Protein AF-A0A3B0WHV7-F1 (afdb_monomer_lite)

Secondary structure (DSSP, 8-state):
-HHHHHHHHHHHHHHHHTT-------EEETTEEEEE-HHHHHHHHTT--PPEEEEEEEPTT-SPEEEEEEEHHHHHHHHHHHHHHHHHHHHHHHHHHHHHH-S--

Sequence (105 aa):
MKLFITLIIFASLIACGSNSKDRVVAVKIGDDYYKPEASAAMALDIGSNEKIVCKKRIVTGSNRKQKTCVTQAQMDRERRTAQENIGNNQIMLERRIIDFKNPDG

pLDDT: mean 73.68, std 10.32, range [49.84, 88.06]

Organism: NCBI:txid652676

Radius of gyration: 24.97 Å; chains: 1; bounding box: 51×77×32 Å

Structure (mmCIF, N/CA/C/O backbone):
data_AF-A0A3B0WHV7-F1
#
_entry.id   AF-A0A3B0WHV7-F1
#
loop_
_atom_site.group_PDB
_atom_site.id
_atom_site.type_symbol
_atom_site.label_atom_id
_atom_site.label_alt_id
_atom_site.label_comp_id
_atom_site.label_asym_id
_atom_site.label_entity_id
_atom_site.label_seq_id
_atom_site.pdbx_PDB_ins_code
_atom_site.Cartn_x
_atom_site.Cartn_y
_atom_site.Cartn_z
_atom_site.occupancy
_atom_site.B_iso_or_equiv
_atom_site.auth_seq_id
_atom_site.auth_comp_id
_atom_site.auth_asym_id
_atom_site.auth_atom_id
_atom_site.pdbx_PDB_model_num
ATOM 1 N N . MET A 1 1 ? 42.490 -28.933 16.379 1.00 54.81 1 MET A N 1
ATOM 2 C CA . MET A 1 1 ? 42.242 -27.484 16.160 1.00 54.81 1 MET A CA 1
ATOM 3 C C . MET A 1 1 ? 41.617 -27.164 14.798 1.00 54.81 1 MET A C 1
ATOM 5 O O . MET A 1 1 ? 40.594 -26.498 14.788 1.00 54.81 1 MET A O 1
ATOM 9 N N . LYS A 1 2 ? 42.128 -27.676 13.663 1.00 56.31 2 LYS A N 1
ATOM 10 C CA . LYS A 1 2 ? 41.528 -27.448 12.321 1.00 56.31 2 LYS A CA 1
ATOM 11 C C . LYS A 1 2 ? 40.050 -27.878 12.184 1.00 56.31 2 LYS A C 1
ATOM 13 O O . LYS A 1 2 ? 39.286 -27.241 11.469 1.00 56.31 2 LYS A O 1
ATOM 18 N N . LEU A 1 3 ? 39.639 -28.919 12.911 1.00 64.06 3 LEU A N 1
ATOM 19 C CA . LEU A 1 3 ? 38.270 -29.460 12.897 1.00 64.06 3 LEU A CA 1
ATOM 20 C C . LEU A 1 3 ? 37.253 -28.591 13.665 1.00 64.06 3 LEU A C 1
ATOM 22 O O . LEU A 1 3 ? 36.083 -28.553 13.320 1.00 64.06 3 LEU A O 1
ATOM 26 N N . PHE A 1 4 ? 37.704 -27.835 14.670 1.00 69.44 4 PHE A N 1
ATOM 27 C CA . PHE A 1 4 ? 36.829 -26.927 15.420 1.00 69.44 4 PHE A CA 1
ATOM 28 C C . PHE A 1 4 ? 36.542 -25.643 14.636 1.00 69.44 4 PHE A C 1
ATOM 30 O O . PHE A 1 4 ? 35.419 -25.153 14.639 1.00 69.44 4 PHE A O 1
ATOM 37 N N . ILE A 1 5 ? 37.539 -25.135 13.905 1.00 69.56 5 ILE A N 1
ATOM 38 C CA . ILE A 1 5 ? 37.397 -23.926 13.083 1.00 69.56 5 ILE A CA 1
ATOM 39 C C . ILE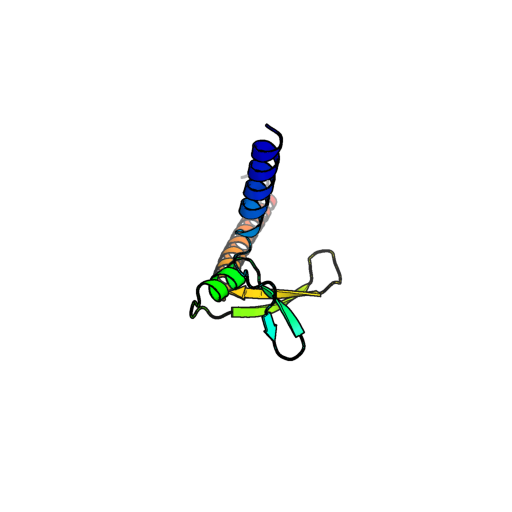 A 1 5 ? 36.404 -24.165 11.937 1.00 69.56 5 ILE A C 1
ATOM 41 O O . ILE A 1 5 ? 35.557 -23.321 11.666 1.00 69.56 5 ILE A O 1
ATOM 45 N N . THR A 1 6 ? 36.457 -25.336 11.301 1.00 68.44 6 THR A N 1
ATOM 46 C CA . THR A 1 6 ? 35.520 -25.702 10.227 1.00 68.44 6 THR A CA 1
ATOM 47 C C . THR A 1 6 ? 34.082 -25.822 10.732 1.00 68.44 6 THR A C 1
ATOM 49 O O . THR A 1 6 ? 33.168 -25.339 10.072 1.00 68.44 6 THR A O 1
ATOM 52 N N . LEU A 1 7 ? 33.877 -26.369 11.931 1.00 69.31 7 LEU A N 1
ATOM 53 C CA . LEU A 1 7 ? 32.549 -26.522 12.532 1.00 69.31 7 LEU A CA 1
ATOM 54 C C . LEU A 1 7 ? 31.922 -25.169 12.917 1.00 69.31 7 LEU A C 1
ATOM 56 O O . LEU A 1 7 ? 30.737 -24.950 12.677 1.00 69.31 7 LEU A O 1
ATOM 60 N N . ILE A 1 8 ? 32.727 -24.227 13.423 1.00 68.81 8 ILE A N 1
ATOM 61 C CA . ILE A 1 8 ? 32.279 -22.857 13.732 1.00 68.81 8 ILE A CA 1
ATOM 62 C C . ILE A 1 8 ? 31.869 -22.108 12.457 1.00 68.81 8 ILE A C 1
ATOM 64 O O . ILE A 1 8 ? 30.852 -21.416 12.450 1.00 68.81 8 ILE A O 1
ATOM 68 N N . ILE A 1 9 ? 32.625 -22.272 11.367 1.00 67.75 9 ILE A N 1
ATOM 69 C CA . ILE A 1 9 ? 32.298 -21.655 10.075 1.00 67.75 9 ILE A CA 1
ATOM 70 C C . ILE A 1 9 ? 31.001 -22.251 9.510 1.00 67.75 9 ILE A C 1
ATOM 72 O O . ILE A 1 9 ? 30.115 -21.512 9.099 1.00 67.75 9 ILE A O 1
ATOM 76 N N . PHE A 1 10 ? 30.824 -23.573 9.545 1.00 64.38 10 PHE A N 1
ATOM 77 C CA . PHE A 1 10 ? 29.578 -24.184 9.071 1.00 64.38 10 PHE A CA 1
ATOM 78 C C . PHE A 1 10 ? 28.356 -23.770 9.906 1.00 64.38 10 PHE A C 1
ATOM 80 O O . PHE A 1 10 ? 27.288 -23.525 9.346 1.0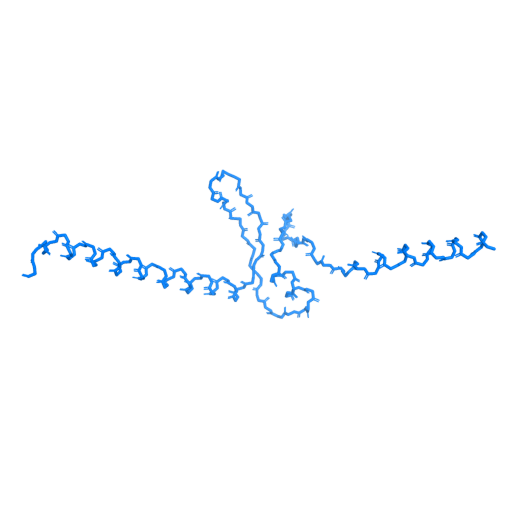0 64.38 10 PHE A O 1
ATOM 87 N N . ALA A 1 11 ? 28.507 -23.621 11.224 1.00 61.78 11 ALA A N 1
ATOM 88 C CA . ALA A 1 11 ? 27.426 -23.163 12.094 1.00 61.78 11 ALA A CA 1
ATOM 89 C C . ALA A 1 11 ? 27.017 -21.701 11.823 1.00 61.78 11 ALA A C 1
ATOM 91 O O . ALA A 1 11 ? 25.828 -21.379 11.874 1.00 61.78 11 ALA A O 1
ATOM 92 N N . SER A 1 12 ? 27.965 -20.816 11.490 1.00 60.28 12 SER A N 1
ATOM 93 C CA . SER A 1 12 ? 27.657 -19.408 11.196 1.00 60.28 12 SER A CA 1
ATOM 94 C C . SER A 1 12 ? 26.943 -19.213 9.852 1.00 60.28 12 SER A C 1
ATOM 96 O O . SER A 1 12 ? 26.091 -18.333 9.739 1.00 60.28 12 SER A O 1
ATOM 98 N N . LEU A 1 13 ? 27.205 -20.071 8.859 1.00 59.84 13 LEU A N 1
ATOM 99 C CA . LEU A 1 13 ? 26.479 -20.070 7.582 1.00 59.84 13 LEU A CA 1
ATOM 100 C C . LEU A 1 13 ? 25.001 -20.477 7.739 1.00 59.84 13 LEU A C 1
ATOM 102 O O . LEU A 1 13 ? 24.134 -19.885 7.097 1.00 59.84 13 LEU A O 1
ATOM 106 N N . ILE A 1 14 ? 24.692 -21.430 8.626 1.00 58.28 14 ILE A N 1
ATOM 107 C CA . ILE A 1 14 ? 23.313 -21.894 8.874 1.00 58.28 14 ILE A CA 1
ATOM 108 C C . ILE A 1 14 ? 22.479 -20.807 9.576 1.00 58.28 14 ILE A C 1
ATOM 110 O O . ILE A 1 14 ? 21.296 -20.638 9.276 1.00 58.28 14 ILE A O 1
ATOM 114 N N . ALA A 1 15 ? 23.098 -19.999 10.443 1.00 56.16 15 ALA A N 1
ATOM 115 C CA . ALA A 1 15 ? 22.425 -18.894 11.131 1.00 56.16 15 ALA A CA 1
ATOM 116 C C . ALA A 1 15 ? 21.975 -17.757 10.187 1.00 56.16 15 ALA A C 1
ATOM 118 O O . ALA A 1 15 ? 20.991 -17.075 10.477 1.00 56.16 15 ALA A O 1
ATOM 119 N N . CYS A 1 16 ? 22.634 -17.577 9.035 1.00 56.25 16 CYS A N 1
ATOM 120 C CA . CYS A 1 16 ? 22.219 -16.602 8.017 1.00 56.25 16 CYS A CA 1
ATOM 121 C C . CYS A 1 16 ? 21.099 -17.111 7.088 1.00 56.25 16 CYS A C 1
ATOM 123 O O . CYS A 1 16 ? 20.418 -16.296 6.468 1.00 56.25 16 CYS A O 1
ATOM 125 N N . GLY A 1 17 ? 20.875 -18.428 6.993 1.00 50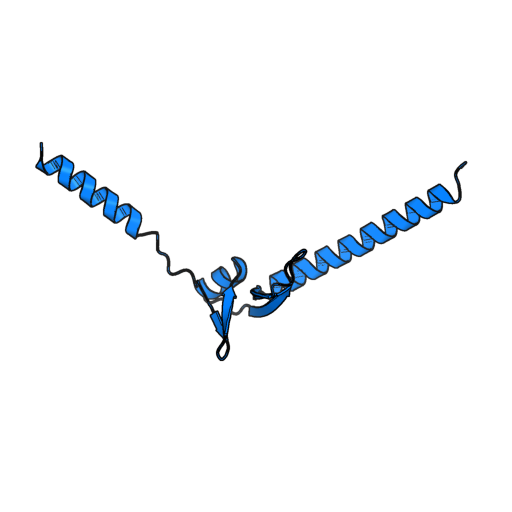.75 17 GLY A N 1
ATOM 126 C CA . GLY A 1 17 ? 19.843 -19.015 6.122 1.00 50.75 17 GLY A CA 1
ATOM 127 C C . GLY A 1 17 ? 18.414 -18.924 6.676 1.00 50.75 17 GLY A C 1
ATOM 128 O O . GLY A 1 17 ? 17.458 -18.795 5.911 1.00 50.75 17 GLY A O 1
ATOM 129 N N . SER A 1 18 ? 18.259 -18.916 8.005 1.00 50.06 18 SER A N 1
ATOM 130 C CA . SER A 1 18 ? 16.949 -18.963 8.686 1.00 50.06 18 SER A CA 1
ATOM 131 C C . SER A 1 18 ? 16.174 -17.639 8.733 1.00 50.06 18 SER A C 1
ATOM 133 O O . SER A 1 18 ? 15.072 -17.602 9.275 1.00 50.06 18 SER A O 1
ATOM 135 N N . ASN A 1 19 ? 16.706 -16.544 8.177 1.00 50.19 19 ASN A N 1
ATOM 136 C CA . ASN A 1 19 ? 16.000 -15.252 8.135 1.00 50.19 19 ASN A CA 1
ATOM 137 C C . ASN A 1 19 ? 15.208 -15.017 6.837 1.00 50.19 19 ASN A C 1
ATOM 139 O O . ASN A 1 19 ? 14.681 -13.928 6.610 1.00 50.19 19 ASN A O 1
ATOM 143 N N . SER A 1 20 ? 15.081 -16.043 5.997 1.00 50.91 20 SER A N 1
ATOM 144 C CA . SER A 1 20 ? 14.170 -16.054 4.855 1.00 50.91 20 SER A CA 1
ATOM 145 C C . SER A 1 20 ? 12.774 -16.493 5.304 1.00 50.91 20 SER A C 1
ATOM 147 O O . SER A 1 20 ? 12.252 -17.519 4.887 1.00 50.91 20 SER A O 1
ATOM 149 N N . LYS A 1 21 ? 12.128 -15.714 6.183 1.00 54.50 21 LYS A N 1
ATOM 150 C CA . LYS A 1 21 ? 10.662 -15.786 6.216 1.00 54.50 21 LYS A CA 1
ATOM 151 C C . LYS A 1 21 ? 10.202 -15.410 4.813 1.00 54.50 21 LYS A C 1
ATOM 153 O O . LYS A 1 21 ? 10.592 -14.335 4.351 1.00 54.50 21 LYS A O 1
ATOM 158 N N . ASP A 1 22 ? 9.456 -16.298 4.161 1.00 54.62 22 ASP A N 1
ATOM 159 C CA . ASP A 1 22 ? 8.778 -16.072 2.883 1.00 54.62 22 ASP A CA 1
ATOM 160 C C . ASP A 1 22 ? 7.907 -14.821 3.006 1.00 54.62 22 ASP A C 1
ATOM 162 O O . ASP A 1 22 ? 6.729 -14.878 3.340 1.00 54.62 22 ASP A O 1
ATOM 166 N N . ARG A 1 23 ? 8.519 -13.653 2.823 1.00 60.97 23 ARG A N 1
ATOM 167 C CA . ARG A 1 23 ? 7.800 -12.396 2.713 1.00 60.97 23 ARG A CA 1
ATOM 168 C C . ARG A 1 23 ? 7.221 -12.380 1.323 1.00 60.97 23 ARG A C 1
ATOM 170 O O . ARG A 1 23 ? 7.965 -12.547 0.356 1.00 60.97 23 ARG A O 1
ATOM 177 N N . VAL A 1 24 ? 5.929 -12.115 1.199 1.00 64.75 24 VAL A N 1
ATOM 178 C CA . VAL A 1 24 ? 5.325 -11.930 -0.119 1.00 64.75 24 VAL A CA 1
ATOM 179 C C . VAL A 1 24 ? 5.986 -10.731 -0.818 1.00 64.75 24 VAL A C 1
ATOM 181 O O . VAL A 1 24 ? 5.738 -9.570 -0.496 1.00 64.75 24 VAL A O 1
ATOM 184 N N . VAL A 1 25 ? 6.873 -11.019 -1.779 1.00 66.06 25 VAL A N 1
ATOM 185 C CA . VAL A 1 25 ? 7.667 -10.010 -2.510 1.00 66.06 25 VAL A CA 1
ATOM 186 C C . VAL A 1 25 ? 6.854 -9.360 -3.632 1.00 66.06 25 VAL A C 1
ATOM 188 O O . VAL A 1 25 ? 7.094 -8.203 -3.989 1.00 66.06 25 VAL A O 1
ATOM 191 N N . ALA A 1 26 ? 5.884 -10.085 -4.191 1.00 74.25 26 ALA A N 1
ATOM 192 C CA . ALA A 1 26 ? 5.045 -9.607 -5.278 1.00 74.25 26 ALA A CA 1
ATOM 193 C C . ALA A 1 26 ? 3.668 -10.277 -5.261 1.00 74.25 26 ALA A C 1
ATOM 195 O O . ALA A 1 26 ? 3.546 -11.469 -4.990 1.00 74.25 26 ALA A O 1
ATOM 196 N N . VAL A 1 27 ? 2.643 -9.505 -5.616 1.00 78.69 27 VAL A N 1
ATOM 197 C CA . VAL A 1 27 ? 1.275 -9.990 -5.821 1.00 78.69 27 VAL A CA 1
ATOM 198 C C . VAL A 1 27 ? 0.976 -9.946 -7.315 1.00 78.69 27 VAL A C 1
ATOM 200 O O . VAL A 1 27 ? 1.156 -8.902 -7.951 1.00 78.69 27 VAL A O 1
ATOM 203 N N . LYS A 1 28 ? 0.538 -11.071 -7.889 1.00 79.56 28 LYS A N 1
ATOM 204 C CA . LYS A 1 28 ? 0.118 -11.148 -9.294 1.00 79.56 28 LYS A CA 1
ATOM 205 C C . LYS A 1 28 ? -1.364 -10.796 -9.406 1.00 79.56 28 LYS A C 1
ATOM 207 O O . LYS A 1 28 ? -2.195 -11.423 -8.756 1.00 79.56 28 LYS A O 1
ATOM 212 N N . ILE A 1 29 ? -1.688 -9.808 -10.236 1.00 78.38 29 ILE A N 1
ATOM 213 C CA . ILE A 1 29 ? -3.066 -9.395 -10.531 1.00 78.38 29 ILE A CA 1
ATOM 214 C C . ILE A 1 29 ? -3.221 -9.335 -12.046 1.00 78.38 29 ILE A C 1
ATOM 216 O O . ILE A 1 29 ? -2.649 -8.464 -12.702 1.00 78.38 29 ILE A O 1
ATOM 220 N N . GLY A 1 30 ? -3.985 -10.282 -12.597 1.00 81.50 30 GLY A N 1
ATOM 221 C CA . GLY A 1 30 ? -4.015 -10.517 -14.041 1.00 81.50 30 GLY A CA 1
ATOM 222 C C . GLY A 1 30 ? -2.620 -10.893 -14.547 1.00 81.50 30 GLY A C 1
ATOM 223 O O . GLY A 1 30 ? -1.989 -11.798 -13.998 1.00 81.50 30 GLY A O 1
ATOM 224 N N . ASP A 1 31 ? -2.122 -10.153 -15.537 1.00 81.56 31 ASP A N 1
ATOM 225 C CA . ASP A 1 31 ? -0.782 -10.338 -16.120 1.00 81.56 31 ASP A CA 1
ATOM 226 C C . ASP A 1 31 ? 0.300 -9.454 -15.478 1.00 81.56 31 ASP A C 1
ATOM 228 O O . ASP A 1 31 ? 1.481 -9.559 -15.808 1.00 81.56 31 ASP A O 1
ATOM 232 N N . ASP A 1 32 ? -0.085 -8.582 -14.544 1.00 79.88 32 ASP A N 1
ATOM 233 C CA . ASP A 1 32 ? 0.802 -7.596 -13.939 1.00 79.88 32 ASP A CA 1
ATOM 234 C C . ASP A 1 32 ? 1.248 -8.018 -12.528 1.00 79.88 32 ASP A C 1
ATOM 236 O O . ASP A 1 32 ? 0.456 -8.470 -11.697 1.00 79.88 32 ASP A O 1
ATOM 240 N N . TYR A 1 33 ? 2.528 -7.787 -12.224 1.00 81.75 33 TYR A N 1
ATOM 241 C CA . TYR A 1 33 ? 3.079 -7.918 -10.875 1.00 81.75 33 TYR A CA 1
ATOM 242 C C . TYR A 1 33 ? 3.073 -6.571 -10.155 1.00 81.75 33 TYR A C 1
ATOM 244 O O . TYR A 1 33 ? 3.517 -5.548 -10.692 1.00 81.75 33 TYR A O 1
ATOM 252 N N . TYR A 1 34 ? 2.588 -6.585 -8.919 1.00 84.56 34 TYR A N 1
ATOM 253 C CA . TYR A 1 34 ? 2.539 -5.427 -8.040 1.00 84.56 34 TYR A CA 1
ATOM 254 C C . TYR A 1 34 ? 3.405 -5.671 -6.812 1.00 84.56 34 TYR A C 1
ATOM 256 O O . TYR A 1 34 ? 3.401 -6.763 -6.243 1.00 84.56 34 TYR A O 1
ATOM 264 N N . LYS A 1 35 ? 4.133 -4.636 -6.387 1.00 82.81 35 LYS A N 1
ATOM 265 C CA . LYS A 1 35 ? 4.926 -4.686 -5.161 1.00 82.81 35 LYS A CA 1
ATOM 266 C C . LYS A 1 35 ? 4.022 -4.344 -3.968 1.00 82.81 35 LYS A C 1
ATOM 268 O O . LYS A 1 35 ? 3.521 -3.216 -3.920 1.00 82.81 35 LYS A O 1
ATOM 273 N N . PRO A 1 36 ? 3.785 -5.262 -3.020 1.00 81.31 36 PRO A N 1
ATOM 274 C CA . PRO A 1 36 ? 3.064 -4.924 -1.806 1.00 81.31 36 PRO A CA 1
ATOM 275 C C . PRO A 1 36 ? 3.909 -3.994 -0.935 1.00 81.31 36 PRO A C 1
ATOM 277 O O . PRO A 1 36 ? 5.121 -4.170 -0.786 1.00 81.31 36 PRO A O 1
ATOM 280 N N . GLU A 1 37 ? 3.272 -2.971 -0.374 1.00 80.94 37 GLU A N 1
ATOM 281 C CA . GLU A 1 37 ? 3.865 -2.203 0.715 1.00 80.94 37 GLU A CA 1
ATOM 282 C C . GLU A 1 37 ? 3.898 -3.046 1.995 1.00 80.94 37 GLU A C 1
ATOM 284 O O . GLU A 1 37 ? 3.227 -4.074 2.092 1.00 80.94 37 GLU A O 1
ATOM 289 N N . ALA A 1 38 ? 4.689 -2.627 2.986 1.00 78.75 38 ALA A N 1
ATOM 290 C CA . ALA A 1 38 ? 4.964 -3.430 4.180 1.00 78.75 38 ALA A CA 1
ATOM 291 C C . ALA A 1 38 ? 3.688 -3.921 4.889 1.00 78.75 38 ALA A C 1
ATOM 293 O O . ALA A 1 38 ? 3.617 -5.065 5.315 1.00 78.75 38 ALA A O 1
ATOM 294 N N . SER A 1 39 ? 2.663 -3.081 4.968 1.00 76.31 39 SER A N 1
ATOM 295 C CA . SER A 1 39 ? 1.332 -3.403 5.500 1.00 76.31 39 SER A CA 1
ATOM 296 C C . SER A 1 39 ? 0.588 -4.480 4.721 1.00 76.31 39 SER A C 1
ATOM 298 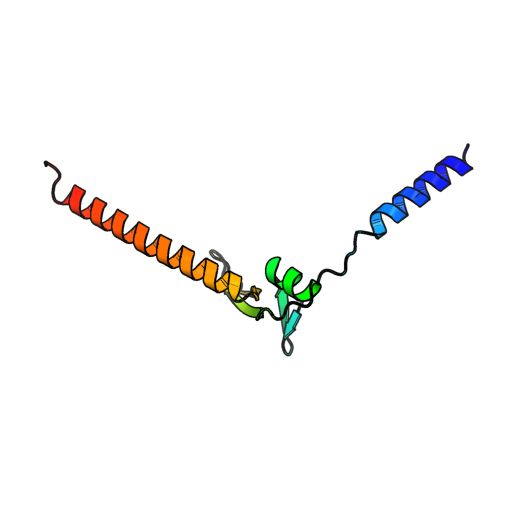O O . SER A 1 39 ? 0.036 -5.391 5.323 1.00 76.31 39 SER A O 1
ATOM 300 N N . ALA A 1 40 ? 0.568 -4.379 3.392 1.00 76.81 40 ALA A N 1
ATOM 301 C CA . ALA A 1 40 ? -0.101 -5.330 2.521 1.00 76.81 40 ALA A CA 1
ATOM 302 C C . ALA A 1 40 ? 0.652 -6.662 2.511 1.00 76.81 40 ALA A C 1
ATOM 304 O O . ALA A 1 40 ? 0.018 -7.707 2.541 1.00 76.81 40 ALA A O 1
ATOM 305 N N . ALA A 1 41 ? 1.988 -6.625 2.540 1.00 78.19 41 ALA A N 1
ATOM 306 C CA . ALA A 1 41 ? 2.815 -7.816 2.693 1.00 78.19 41 ALA A CA 1
ATOM 307 C C . ALA A 1 41 ? 2.532 -8.511 4.032 1.00 78.19 41 ALA A C 1
ATOM 309 O O . ALA A 1 41 ? 2.259 -9.700 4.046 1.00 78.19 41 ALA A O 1
ATOM 310 N N . MET A 1 42 ? 2.477 -7.765 5.142 1.00 75.69 42 MET A N 1
ATOM 311 C CA . MET A 1 42 ? 2.123 -8.327 6.452 1.00 75.69 42 MET A CA 1
ATOM 312 C C . MET A 1 42 ? 0.697 -8.890 6.488 1.00 75.69 42 MET A C 1
ATOM 314 O O . MET A 1 42 ? 0.483 -9.962 7.043 1.00 75.69 42 MET A O 1
ATOM 318 N N . ALA A 1 43 ? -0.281 -8.198 5.896 1.00 76.81 43 ALA A N 1
ATOM 319 C CA . ALA A 1 43 ? -1.656 -8.690 5.826 1.00 76.81 43 ALA A CA 1
ATOM 320 C C . ALA A 1 43 ? -1.749 -10.011 5.041 1.00 76.81 43 ALA A C 1
ATOM 322 O O . ALA A 1 43 ? -2.473 -10.913 5.459 1.00 76.81 43 ALA A O 1
ATOM 323 N N . LEU A 1 44 ? -0.982 -10.140 3.952 1.00 76.75 44 LEU A N 1
ATOM 324 C CA . LEU A 1 44 ? -0.877 -11.373 3.166 1.00 76.75 44 LEU A CA 1
ATOM 325 C C . LEU A 1 44 ? -0.168 -12.487 3.937 1.00 76.75 44 LEU A C 1
ATOM 327 O O . LEU A 1 44 ? -0.693 -13.594 4.001 1.00 76.75 44 LEU A O 1
ATOM 331 N N . ASP A 1 45 ? 0.974 -12.186 4.559 1.00 77.69 45 ASP A N 1
ATOM 332 C CA . ASP A 1 45 ? 1.775 -13.154 5.318 1.00 77.69 45 ASP A CA 1
ATOM 333 C C . ASP A 1 45 ? 0.990 -13.732 6.517 1.00 77.69 45 ASP A C 1
ATOM 335 O O . ASP A 1 45 ? 1.163 -14.893 6.877 1.00 77.69 45 ASP A O 1
ATOM 339 N N . ILE A 1 46 ? 0.114 -12.933 7.142 1.00 79.06 46 ILE A N 1
ATOM 340 C CA . ILE A 1 46 ? -0.694 -13.327 8.313 1.00 79.06 46 ILE A CA 1
ATOM 341 C C . ILE A 1 46 ? -2.034 -13.977 7.899 1.00 79.06 46 ILE A C 1
ATOM 343 O O . ILE A 1 46 ? -2.749 -14.511 8.745 1.00 79.06 46 ILE A O 1
ATOM 347 N N . GLY A 1 47 ? -2.398 -13.957 6.611 1.00 71.25 47 GLY A N 1
ATOM 348 C CA . GLY A 1 47 ? -3.697 -14.457 6.139 1.00 71.25 47 GLY A CA 1
ATOM 349 C C . GLY A 1 47 ? -4.881 -13.605 6.614 1.00 71.25 47 GLY A C 1
ATOM 350 O O . GLY A 1 47 ? -5.980 -14.111 6.833 1.00 71.25 47 GLY A O 1
ATOM 351 N N . SER A 1 48 ? -4.652 -12.308 6.819 1.00 75.38 48 SER A N 1
ATOM 352 C CA . SER A 1 48 ? -5.684 -11.358 7.222 1.00 75.38 48 SER A CA 1
ATOM 353 C C . SER A 1 48 ? -6.767 -11.228 6.143 1.00 75.38 48 SER A C 1
ATOM 355 O O . SER A 1 48 ? -6.462 -11.115 4.959 1.00 75.38 48 SER A O 1
ATOM 357 N N . ASN A 1 49 ? -8.037 -11.141 6.555 1.00 75.81 49 ASN A N 1
ATOM 358 C CA . ASN A 1 49 ? -9.163 -10.806 5.667 1.00 75.81 49 ASN A CA 1
ATOM 359 C C . ASN A 1 49 ? -9.211 -9.307 5.294 1.00 75.81 49 ASN A C 1
ATOM 361 O O . ASN A 1 49 ? -10.227 -8.808 4.802 1.00 75.81 49 ASN A O 1
ATOM 365 N N . GLU A 1 50 ? -8.140 -8.554 5.555 1.00 78.19 50 GLU A N 1
ATOM 366 C CA . GLU A 1 50 ? -8.041 -7.161 5.142 1.00 78.19 50 GLU A CA 1
ATOM 367 C C . GLU A 1 50 ? -8.104 -7.023 3.620 1.00 78.19 50 GLU A C 1
ATOM 369 O O . GLU A 1 50 ? -7.414 -7.700 2.857 1.00 78.19 50 GLU A O 1
ATOM 374 N N . LYS A 1 51 ? -8.915 -6.068 3.162 1.00 82.50 51 LYS A N 1
ATOM 375 C CA . LYS A 1 51 ? -9.025 -5.759 1.741 1.00 82.50 51 LYS A CA 1
ATOM 376 C C . LYS A 1 51 ? -7.746 -5.081 1.252 1.00 82.50 51 LYS A C 1
ATOM 378 O O . LYS A 1 51 ? -7.405 -3.981 1.696 1.00 82.50 51 LYS A O 1
ATOM 383 N N . ILE A 1 52 ? -7.079 -5.716 0.295 1.00 84.56 52 ILE A N 1
ATOM 384 C CA . ILE A 1 52 ? -5.879 -5.192 -0.361 1.00 84.56 52 ILE A CA 1
ATOM 385 C C . ILE A 1 52 ? -6.284 -4.515 -1.664 1.00 84.56 52 ILE A C 1
ATOM 387 O O . ILE A 1 52 ? -7.062 -5.050 -2.454 1.00 84.56 52 ILE A O 1
ATOM 391 N N . VAL A 1 53 ? -5.753 -3.319 -1.890 1.00 84.62 53 VAL A N 1
ATOM 392 C CA . VAL A 1 53 ? -6.028 -2.511 -3.073 1.00 84.62 53 VAL A CA 1
ATOM 393 C C . VAL A 1 53 ? -4.719 -2.207 -3.781 1.00 84.62 53 VAL A C 1
ATOM 395 O O . VAL A 1 53 ? -3.811 -1.594 -3.220 1.00 84.62 53 VAL A O 1
ATOM 398 N N . CYS A 1 54 ? -4.638 -2.615 -5.043 1.00 85.88 54 CYS A N 1
ATOM 399 C CA . CYS A 1 54 ? -3.460 -2.425 -5.875 1.00 85.88 54 CYS A CA 1
ATOM 400 C C . CYS A 1 54 ? -3.702 -1.327 -6.903 1.00 85.88 54 CYS A C 1
ATOM 402 O O . CYS A 1 54 ? -4.686 -1.348 -7.642 1.00 85.88 54 CYS A O 1
ATOM 404 N N . LYS A 1 55 ? -2.805 -0.341 -6.940 1.00 84.75 55 LYS A N 1
ATOM 405 C CA . LYS A 1 55 ? -2.935 0.856 -7.773 1.00 84.75 55 LYS A CA 1
ATOM 406 C C . LYS A 1 55 ? -1.609 1.231 -8.426 1.00 84.75 55 LYS A C 1
ATOM 408 O O . LYS A 1 55 ? -0.525 0.912 -7.944 1.00 84.75 55 LYS A O 1
ATOM 413 N N . LYS A 1 56 ? -1.705 1.925 -9.559 1.00 83.38 56 LYS A N 1
ATOM 414 C CA . LYS A 1 56 ? -0.560 2.537 -10.244 1.00 83.38 56 LYS A CA 1
ATOM 415 C C . LYS A 1 56 ? -0.425 3.970 -9.723 1.00 83.38 56 LYS A C 1
ATOM 417 O O . LYS A 1 56 ? -1.254 4.811 -10.055 1.00 83.38 56 LYS A O 1
ATOM 422 N N . ARG A 1 57 ? 0.580 4.245 -8.889 1.00 79.25 57 ARG A N 1
ATOM 423 C CA . ARG A 1 57 ? 0.859 5.581 -8.337 1.00 79.25 57 ARG A CA 1
ATOM 424 C C . ARG A 1 57 ? 1.963 6.256 -9.145 1.00 79.25 57 ARG A C 1
ATOM 426 O O . ARG A 1 57 ? 2.980 5.637 -9.440 1.00 79.25 57 ARG A O 1
ATOM 433 N N . ILE A 1 58 ? 1.772 7.521 -9.506 1.00 78.19 58 ILE A N 1
ATOM 434 C CA . ILE A 1 58 ? 2.848 8.346 -10.069 1.00 78.19 58 ILE A CA 1
ATOM 435 C C . ILE A 1 58 ? 3.737 8.790 -8.909 1.00 78.19 58 ILE A C 1
ATOM 437 O O . ILE A 1 58 ? 3.235 9.288 -7.901 1.00 78.19 58 ILE A O 1
ATOM 441 N N . VAL A 1 59 ? 5.043 8.572 -9.032 1.00 76.50 59 VAL A N 1
ATOM 442 C CA . VAL A 1 59 ? 6.004 9.034 -8.026 1.00 76.50 59 VAL A CA 1
ATOM 443 C C . VAL A 1 59 ? 6.173 10.539 -8.186 1.00 76.50 59 VAL A C 1
ATOM 445 O O . VAL A 1 59 ? 6.493 11.006 -9.276 1.00 76.50 59 VAL A O 1
ATOM 448 N N . THR A 1 60 ? 5.959 11.301 -7.115 1.00 76.56 60 THR A N 1
ATOM 449 C CA . THR A 1 60 ? 6.137 12.759 -7.127 1.00 76.56 60 THR A CA 1
ATOM 450 C C . THR A 1 60 ? 7.535 13.116 -7.644 1.00 76.56 60 THR A C 1
ATOM 452 O O . THR A 1 60 ? 8.526 12.577 -7.160 1.00 76.56 60 THR A O 1
ATOM 455 N N . GLY A 1 61 ? 7.615 13.993 -8.650 1.00 79.94 61 GLY A N 1
ATOM 456 C CA . GLY A 1 61 ? 8.880 14.362 -9.303 1.00 79.94 61 GLY A CA 1
ATOM 457 C C . GLY A 1 61 ? 9.356 13.396 -10.397 1.00 79.94 61 GLY A C 1
ATOM 458 O O . GLY A 1 61 ? 10.461 13.547 -10.908 1.00 79.94 61 GLY A O 1
ATOM 459 N N . SER A 1 62 ? 8.546 12.406 -10.787 1.00 77.94 62 SER A N 1
ATOM 460 C CA . SER A 1 62 ? 8.860 11.483 -11.879 1.00 77.94 62 SER A CA 1
ATOM 461 C C . SER A 1 62 ? 7.637 11.184 -12.744 1.00 77.94 62 SER A C 1
ATOM 463 O O . SER A 1 62 ? 6.524 11.046 -12.251 1.00 77.94 62 SER A O 1
ATOM 465 N N . ASN A 1 63 ? 7.851 10.967 -14.044 1.00 80.12 63 ASN A N 1
ATOM 466 C CA . ASN A 1 63 ? 6.820 10.427 -14.942 1.00 80.12 63 ASN A CA 1
ATOM 467 C C . ASN A 1 63 ? 6.630 8.904 -14.792 1.00 80.12 63 ASN A C 1
ATOM 469 O O . ASN A 1 63 ? 5.789 8.303 -15.464 1.00 80.12 63 ASN A O 1
ATOM 473 N N . ARG A 1 64 ? 7.416 8.244 -13.928 1.00 79.25 64 ARG A N 1
ATOM 474 C CA . ARG A 1 64 ? 7.323 6.797 -13.712 1.00 79.25 64 ARG A CA 1
ATOM 475 C C . ARG A 1 64 ? 6.123 6.452 -12.829 1.00 79.25 64 ARG A C 1
ATOM 477 O O . ARG A 1 64 ? 5.971 6.954 -11.715 1.00 79.25 64 ARG A O 1
ATOM 484 N N . LYS A 1 65 ? 5.297 5.527 -13.324 1.00 81.06 65 LYS A N 1
ATOM 485 C CA . LYS A 1 65 ? 4.205 4.899 -12.571 1.00 81.06 65 LYS A CA 1
ATOM 486 C C . LYS A 1 65 ? 4.748 3.685 -11.817 1.00 81.06 65 LYS A C 1
ATOM 488 O O . LYS A 1 65 ? 5.245 2.751 -12.439 1.00 81.06 65 LYS A O 1
ATOM 493 N N . GLN A 1 66 ? 4.628 3.679 -10.496 1.00 82.56 66 GLN A N 1
ATOM 494 C CA . GLN A 1 66 ? 4.908 2.519 -9.655 1.00 82.56 66 GLN A CA 1
ATOM 495 C C . GLN A 1 66 ? 3.624 1.724 -9.407 1.00 82.56 66 GLN A C 1
ATOM 497 O O . GLN A 1 66 ? 2.578 2.287 -9.090 1.00 82.56 66 GLN A O 1
ATOM 502 N N . LYS A 1 67 ? 3.703 0.403 -9.574 1.00 84.94 67 LYS A N 1
ATOM 503 C CA . LYS A 1 67 ? 2.628 -0.551 -9.276 1.00 84.94 67 LYS A CA 1
ATOM 504 C C . LYS A 1 67 ? 2.763 -0.984 -7.816 1.00 84.94 67 LYS A C 1
ATOM 506 O O . LYS A 1 67 ? 3.655 -1.775 -7.511 1.00 84.94 67 LYS A O 1
ATOM 511 N N . THR A 1 68 ? 1.915 -0.466 -6.927 1.00 85.19 68 THR A N 1
ATOM 512 C CA . THR A 1 68 ? 1.967 -0.794 -5.493 1.00 85.19 68 THR A CA 1
ATOM 513 C C . THR A 1 68 ? 0.635 -1.336 -4.986 1.00 85.19 68 THR A C 1
ATOM 515 O O . THR A 1 68 ? -0.422 -1.016 -5.535 1.00 85.19 68 THR A O 1
ATOM 518 N N . CYS A 1 69 ? 0.686 -2.179 -3.956 1.00 84.56 69 CYS A N 1
ATOM 519 C CA . CYS A 1 69 ? -0.492 -2.643 -3.224 1.00 84.56 69 CYS A CA 1
ATOM 520 C C . CYS A 1 69 ? -0.451 -2.145 -1.785 1.00 84.56 69 CYS A C 1
ATOM 522 O O . CYS A 1 69 ? 0.583 -2.243 -1.128 1.00 84.56 69 CYS A O 1
ATOM 524 N N . VAL A 1 70 ? -1.587 -1.655 -1.301 1.00 86.38 70 VAL A N 1
ATOM 525 C CA . VAL A 1 70 ? -1.777 -1.138 0.059 1.00 86.38 70 VAL A CA 1
ATOM 526 C C . VAL A 1 70 ? -3.046 -1.724 0.662 1.00 86.38 70 VAL A C 1
ATOM 528 O O . VAL A 1 70 ? -3.942 -2.157 -0.065 1.00 86.38 70 VAL A O 1
ATOM 531 N N . THR A 1 71 ? -3.150 -1.737 1.988 1.00 86.81 71 THR A N 1
ATOM 532 C CA . THR A 1 71 ? -4.388 -2.157 2.655 1.00 86.81 71 THR A CA 1
ATOM 533 C C . THR A 1 71 ? -5.408 -1.018 2.653 1.00 86.81 71 THR A C 1
ATOM 535 O O . THR A 1 71 ? -5.053 0.165 2.683 1.00 86.81 71 THR A O 1
ATOM 538 N N . GLN A 1 72 ? -6.699 -1.352 2.625 1.00 86.12 72 GLN A N 1
ATOM 539 C CA . GLN A 1 72 ? -7.776 -0.359 2.701 1.00 86.12 72 GLN A CA 1
ATOM 540 C C . GLN A 1 72 ? -7.665 0.492 3.976 1.00 86.12 72 GLN A C 1
ATOM 542 O O . GLN A 1 72 ? -7.797 1.712 3.914 1.00 86.12 72 GLN A O 1
ATOM 547 N N . ALA A 1 73 ? -7.315 -0.134 5.104 1.00 82.50 73 ALA A N 1
ATOM 548 C CA . ALA A 1 73 ? -7.124 0.548 6.380 1.00 82.50 73 ALA A CA 1
ATOM 549 C C . ALA A 1 73 ? -6.038 1.634 6.312 1.00 82.50 73 ALA A C 1
ATOM 551 O O . ALA A 1 73 ? -6.202 2.712 6.884 1.00 82.50 73 ALA A O 1
ATOM 552 N N . GLN A 1 74 ? -4.942 1.386 5.591 1.00 82.94 74 GLN A N 1
ATOM 553 C CA . GLN A 1 74 ? -3.928 2.412 5.364 1.00 82.94 74 GLN A CA 1
ATOM 554 C C . GLN A 1 74 ? -4.427 3.544 4.480 1.00 82.94 74 GLN A C 1
ATOM 556 O O . GLN A 1 74 ? -4.193 4.703 4.809 1.00 82.94 74 GLN A O 1
ATOM 561 N N . MET A 1 75 ? -5.139 3.234 3.396 1.00 84.56 75 MET A N 1
ATOM 562 C CA . MET A 1 75 ? -5.694 4.280 2.536 1.00 84.56 75 MET A CA 1
ATOM 563 C C . MET A 1 75 ? -6.661 5.187 3.293 1.00 84.56 75 MET A C 1
ATOM 565 O O . MET A 1 75 ? -6.660 6.397 3.079 1.00 84.56 75 MET A O 1
ATOM 569 N N . ASP A 1 76 ? -7.472 4.625 4.186 1.00 86.19 76 ASP A N 1
ATOM 570 C CA . ASP A 1 76 ? -8.418 5.403 4.980 1.00 86.19 76 ASP A CA 1
ATOM 571 C C . ASP A 1 76 ? -7.702 6.270 6.025 1.00 86.19 76 ASP A C 1
ATOM 573 O O . ASP A 1 76 ? -8.103 7.413 6.245 1.00 86.19 76 ASP A O 1
ATOM 577 N N . ARG A 1 77 ? -6.596 5.785 6.608 1.00 85.25 77 ARG A N 1
ATOM 578 C CA . ARG A 1 77 ? -5.723 6.605 7.465 1.00 85.25 77 ARG A CA 1
ATOM 579 C C . ARG A 1 77 ? -5.086 7.752 6.687 1.00 85.25 77 ARG A C 1
ATOM 581 O O . ARG A 1 77 ? -5.210 8.896 7.106 1.00 85.25 77 ARG A O 1
ATOM 588 N N . GLU A 1 78 ? -4.476 7.468 5.536 1.00 83.81 78 GLU A N 1
ATOM 589 C CA . GLU A 1 78 ? -3.875 8.499 4.681 1.00 83.81 78 GLU A CA 1
ATOM 590 C C . GLU A 1 78 ? -4.904 9.550 4.253 1.00 83.81 78 GLU A C 1
ATOM 592 O O . GLU A 1 78 ? -4.598 10.740 4.241 1.00 83.81 78 GLU A O 1
ATOM 597 N N . ARG A 1 79 ? -6.139 9.134 3.938 1.00 85.12 79 ARG A N 1
ATOM 598 C CA . ARG A 1 79 ? -7.235 10.052 3.600 1.00 85.12 79 ARG A CA 1
ATOM 599 C C . ARG A 1 79 ? -7.604 10.967 4.760 1.00 85.12 79 ARG A C 1
ATOM 601 O O . ARG A 1 79 ? -7.758 12.161 4.529 1.00 85.12 79 ARG A O 1
ATOM 608 N N . ARG A 1 80 ? -7.721 10.435 5.980 1.00 88.06 80 ARG A N 1
ATOM 609 C CA . ARG A 1 80 ? -8.009 11.248 7.174 1.00 88.06 80 ARG A CA 1
ATOM 610 C C . ARG A 1 80 ? -6.899 12.261 7.429 1.00 88.06 80 ARG A C 1
ATOM 612 O O . ARG A 1 80 ? -7.177 13.450 7.510 1.00 88.06 80 ARG A O 1
ATOM 619 N N . THR A 1 81 ? -5.642 11.818 7.422 1.00 84.06 81 THR A N 1
ATOM 620 C CA . THR A 1 81 ? -4.489 12.714 7.589 1.00 84.06 81 THR A CA 1
ATOM 621 C C . THR A 1 81 ? -4.420 13.770 6.481 1.00 84.06 81 THR A C 1
ATOM 623 O O . THR A 1 81 ? -4.101 14.928 6.739 1.00 84.06 81 THR A O 1
ATOM 626 N N . ALA A 1 82 ? -4.753 13.415 5.236 1.00 82.00 82 ALA A N 1
ATOM 627 C CA . ALA A 1 82 ? -4.814 14.380 4.142 1.00 82.00 82 ALA A CA 1
ATOM 628 C C . ALA A 1 82 ? -5.926 15.423 4.349 1.00 82.00 82 ALA A C 1
ATOM 630 O O . ALA A 1 82 ? -5.696 16.603 4.100 1.00 82.00 82 ALA A O 1
ATOM 631 N N . GLN A 1 83 ? -7.104 15.013 4.826 1.00 84.94 83 GLN A N 1
ATOM 632 C CA . GLN A 1 83 ? -8.208 15.926 5.137 1.00 84.94 83 GLN A CA 1
ATOM 633 C C . GLN A 1 83 ? -7.854 16.884 6.279 1.00 84.94 83 GLN A C 1
ATOM 635 O O . GLN A 1 83 ? -8.081 18.086 6.152 1.00 84.94 83 GLN A O 1
ATOM 640 N N . GLU A 1 84 ? -7.233 16.378 7.344 1.00 84.12 84 GLU A N 1
ATOM 641 C CA . GLU A 1 84 ? -6.741 17.194 8.461 1.00 84.12 84 GLU A CA 1
ATOM 642 C C . GLU A 1 84 ? -5.703 18.220 7.989 1.00 84.12 84 GLU A C 1
ATOM 644 O O . GLU A 1 84 ? -5.789 19.400 8.326 1.00 84.12 84 GLU A O 1
ATOM 649 N N . ASN A 1 85 ? -4.760 17.808 7.136 1.00 80.31 85 ASN A N 1
ATOM 650 C CA . ASN A 1 85 ? -3.749 18.707 6.580 1.00 80.31 85 ASN A CA 1
ATOM 651 C C . ASN A 1 85 ? -4.350 19.789 5.671 1.00 80.31 85 ASN A C 1
ATOM 653 O O . ASN A 1 85 ? -3.886 20.927 5.695 1.00 80.31 85 ASN A O 1
ATOM 657 N N . ILE A 1 86 ? -5.375 19.465 4.876 1.00 76.19 86 ILE A N 1
ATOM 658 C CA . ILE A 1 86 ? -6.080 20.458 4.050 1.00 76.19 86 ILE A CA 1
ATOM 659 C C . ILE A 1 86 ? -6.802 21.469 4.943 1.00 76.19 86 ILE A C 1
ATOM 661 O O . ILE A 1 86 ? -6.641 22.668 4.729 1.00 76.19 86 ILE A O 1
ATOM 665 N N . GLY A 1 87 ? -7.536 21.003 5.959 1.00 78.06 87 GLY A N 1
ATOM 666 C CA . GLY A 1 87 ? -8.222 21.882 6.908 1.00 78.06 87 GLY A CA 1
ATOM 667 C C . GLY A 1 87 ? -7.252 22.805 7.649 1.00 78.06 87 GLY A C 1
ATOM 668 O O . GLY A 1 87 ? -7.439 24.019 7.666 1.00 78.06 87 GLY A O 1
ATOM 669 N N . ASN A 1 88 ? -6.151 22.260 8.170 1.00 73.94 88 ASN A N 1
ATOM 670 C CA . ASN A 1 88 ? -5.120 23.044 8.856 1.00 73.94 88 ASN A CA 1
ATOM 671 C C . ASN A 1 88 ? -4.457 24.075 7.929 1.00 73.94 88 ASN A C 1
ATOM 673 O O . ASN A 1 88 ? -4.229 25.215 8.334 1.00 73.94 88 ASN A O 1
ATOM 677 N N . ASN A 1 89 ? -4.181 23.712 6.674 1.00 71.75 89 ASN A N 1
ATOM 678 C CA . ASN A 1 89 ? -3.619 24.645 5.697 1.00 71.75 89 ASN A CA 1
ATOM 679 C C . ASN A 1 89 ? -4.601 25.760 5.316 1.00 71.75 89 ASN A C 1
ATOM 681 O O . ASN A 1 89 ? -4.170 26.897 5.134 1.00 71.75 89 ASN A O 1
ATOM 685 N N . GLN A 1 90 ? -5.901 25.463 5.219 1.00 71.06 90 GLN A N 1
ATOM 686 C CA . GLN A 1 90 ? -6.930 26.478 4.974 1.00 71.06 90 GLN A CA 1
ATOM 687 C C . 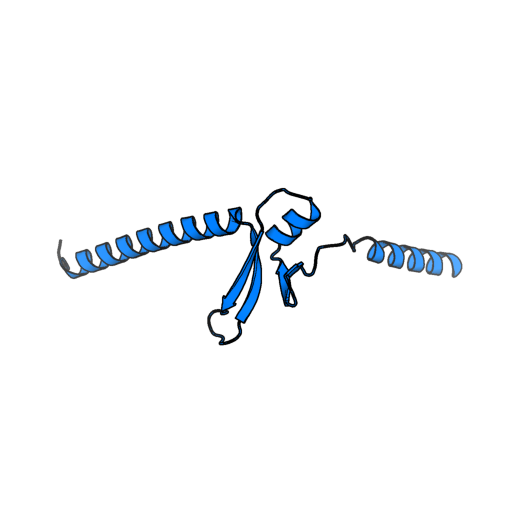GLN A 1 90 ? -7.020 27.469 6.138 1.00 71.06 90 GLN A C 1
ATOM 689 O O . GLN A 1 90 ? -6.960 28.671 5.902 1.00 71.06 90 GLN A O 1
ATOM 694 N N . ILE A 1 91 ? -7.023 26.986 7.384 1.00 71.31 91 ILE A N 1
ATOM 695 C CA . ILE A 1 91 ? -7.026 27.843 8.583 1.00 71.31 91 ILE A CA 1
ATOM 696 C C . ILE A 1 91 ? -5.769 28.730 8.633 1.00 71.31 91 ILE A C 1
ATOM 698 O O . ILE A 1 91 ? -5.843 29.913 8.962 1.00 71.31 91 ILE A O 1
ATOM 702 N N . MET A 1 92 ? -4.601 28.186 8.278 1.00 69.50 92 MET A N 1
ATOM 703 C CA . MET A 1 92 ? -3.349 28.952 8.207 1.00 69.50 92 MET A CA 1
ATOM 704 C C . MET A 1 92 ? -3.362 30.018 7.102 1.00 69.50 92 MET A C 1
ATOM 706 O O . MET A 1 92 ? -2.753 31.077 7.264 1.00 69.50 92 MET A O 1
ATOM 710 N N . LEU A 1 93 ? -4.016 29.748 5.969 1.00 71.00 93 LEU A N 1
ATOM 711 C CA . LEU A 1 93 ? -4.197 30.723 4.892 1.00 71.00 93 LEU A CA 1
ATOM 712 C C . LEU A 1 93 ? -5.182 31.821 5.297 1.00 71.00 93 LEU A C 1
ATOM 714 O O . LEU A 1 93 ? -4.881 32.990 5.086 1.00 71.00 93 LEU A O 1
ATOM 718 N N . GLU A 1 94 ? -6.305 31.469 5.923 1.00 70.38 94 GLU A N 1
ATOM 719 C CA . GLU A 1 94 ? -7.278 32.440 6.433 1.00 70.38 94 GLU A CA 1
ATOM 720 C C . GLU A 1 94 ? -6.658 33.367 7.477 1.00 70.38 94 GLU A C 1
ATOM 722 O O . GLU A 1 94 ? -6.796 34.582 7.353 1.00 70.38 94 GLU A O 1
ATOM 727 N N . ARG A 1 95 ? -5.893 32.830 8.440 1.00 68.19 95 ARG A N 1
ATOM 728 C CA . ARG A 1 95 ? -5.137 33.658 9.396 1.00 68.19 95 ARG A CA 1
ATOM 729 C C . ARG A 1 95 ? -4.185 34.613 8.691 1.00 68.19 95 ARG A C 1
ATOM 731 O O . ARG A 1 95 ? -4.215 35.803 8.971 1.00 68.19 95 ARG A O 1
ATOM 738 N N . ARG A 1 96 ? -3.413 34.121 7.715 1.00 72.31 96 ARG A N 1
ATOM 739 C CA . ARG A 1 96 ? -2.520 34.981 6.926 1.00 72.31 96 ARG A CA 1
ATOM 740 C C . ARG A 1 96 ? -3.265 36.093 6.196 1.00 72.31 96 ARG A C 1
ATOM 742 O O . ARG A 1 96 ? -2.740 37.192 6.114 1.00 72.31 96 ARG A O 1
ATOM 749 N N . ILE A 1 97 ? -4.451 35.820 5.654 1.00 70.69 97 ILE A N 1
ATOM 750 C CA . ILE A 1 97 ? -5.268 36.821 4.952 1.00 70.69 97 ILE A CA 1
ATOM 751 C C . ILE A 1 97 ? -5.834 37.855 5.932 1.00 70.69 97 ILE A C 1
ATOM 753 O O . ILE A 1 97 ? -5.895 39.033 5.589 1.00 70.69 97 ILE A O 1
ATOM 757 N N . ILE A 1 98 ? -6.242 37.432 7.130 1.00 69.19 98 ILE A N 1
ATOM 758 C CA . ILE A 1 98 ? -6.745 38.325 8.181 1.00 69.19 98 ILE A CA 1
ATOM 759 C C . ILE A 1 98 ? -5.620 39.233 8.690 1.00 69.19 98 ILE A C 1
ATOM 761 O O . ILE A 1 98 ? -5.807 40.447 8.701 1.00 69.19 98 ILE A O 1
ATOM 76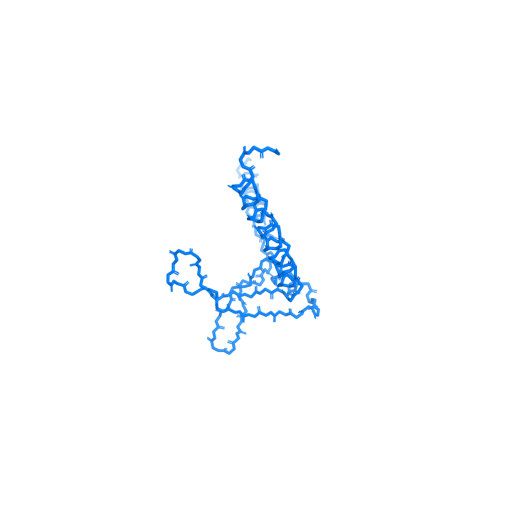5 N N . ASP A 1 99 ? -4.441 38.679 8.987 1.00 69.56 99 ASP A N 1
ATOM 766 C CA . ASP A 1 99 ? -3.255 39.452 9.389 1.00 69.56 99 ASP A CA 1
ATOM 767 C C . ASP A 1 99 ? -2.812 40.432 8.284 1.00 69.56 99 ASP A C 1
ATOM 769 O O . ASP A 1 99 ? -2.351 41.532 8.563 1.00 69.56 99 ASP A O 1
ATOM 773 N N . PHE A 1 100 ? -2.992 40.074 7.005 1.00 66.88 100 PHE A N 1
ATOM 774 C CA . PHE A 1 100 ? -2.721 40.987 5.886 1.00 66.88 100 PHE A CA 1
ATOM 775 C C . PHE A 1 100 ? -3.770 42.097 5.736 1.00 66.88 100 PHE A C 1
ATOM 777 O O . PHE A 1 100 ? -3.465 43.158 5.194 1.00 66.88 100 PHE A O 1
ATOM 784 N N . LYS A 1 101 ? -5.021 41.841 6.140 1.00 67.19 101 LYS A N 1
ATOM 785 C CA . LYS A 1 101 ? -6.123 42.811 6.055 1.00 67.19 101 LYS A CA 1
ATOM 786 C C . LYS A 1 101 ? -6.160 43.776 7.239 1.00 67.19 101 LYS A C 1
ATOM 788 O O . LYS A 1 101 ? -6.598 44.902 7.033 1.00 67.19 101 LYS A O 1
ATOM 793 N N . ASN A 1 102 ? -5.674 43.363 8.408 1.00 57.50 102 ASN A N 1
ATOM 794 C CA . ASN A 1 102 ? -5.483 44.212 9.585 1.00 57.50 102 ASN A CA 1
ATOM 795 C C . ASN A 1 102 ? -3.990 44.251 9.960 1.00 57.50 102 ASN A C 1
ATOM 797 O O . ASN A 1 102 ? -3.578 43.540 10.876 1.00 57.50 102 ASN A O 1
ATOM 801 N N . PRO A 1 103 ? -3.161 45.046 9.256 1.00 59.06 103 PRO A N 1
ATOM 802 C CA . PRO A 1 103 ? -1.752 45.210 9.621 1.00 59.06 103 PRO A CA 1
ATOM 803 C C . PRO A 1 103 ? -1.558 45.956 10.954 1.00 59.06 103 PRO A C 1
ATOM 805 O O . PRO A 1 103 ? -0.498 45.835 11.561 1.00 59.06 103 PRO A O 1
ATOM 808 N N . ASP A 1 104 ? -2.590 46.660 11.421 1.00 58.00 104 ASP A N 1
ATOM 809 C CA . ASP A 1 104 ? -2.685 47.306 12.726 1.00 58.00 104 ASP A CA 1
ATOM 810 C C . ASP A 1 104 ? -3.979 46.788 13.385 1.00 58.00 104 ASP A C 1
ATOM 812 O O . ASP A 1 104 ? -5.008 46.713 12.712 1.00 58.00 104 ASP A O 1
ATOM 816 N N . GLY A 1 105 ? -3.924 46.346 14.646 1.00 49.84 105 GLY A N 1
ATOM 817 C CA . GLY A 1 105 ? -5.055 45.711 15.349 1.00 49.84 105 GLY A CA 1
ATOM 818 C C . GLY A 1 105 ? -6.321 46.557 15.457 1.00 49.84 105 GLY A C 1
ATOM 819 O O . GLY A 1 105 ? -6.208 47.798 15.560 1.00 49.84 105 GLY A O 1
#

Foldseek 3Di:
DVVVVVVVVVVVVVVVVPPPPPQPQWDDDPNDTAGEDPARSVCVSVVHPFDKDWDFDDDVPDPDTHTYIDTPVVVVVVVVVVVVVVVVVVVVVVVVVVCVVCVDD